Protein AF-A0A139CGP4-F1 (afdb_monomer)

pLDDT: mean 77.09, std 13.02, range [53.16, 92.88]

Foldseek 3Di:
DVVVVVVVVVVVVVVVVVVVVVVVPPPPPPPPPPPPVDPDDDDPDPQQEEEAEAEPAPQQCDDDPNDRNVVVVVVVVVVNLVSDDQSHWYWYKYAYDDPPDPDGIDGPGDGDRNPD

Solvent-accessible surface area (backbone atoms only — not comparable to full-atom values): 7052 Å² total; per-residue (Å²): 120,66,68,64,54,54,53,54,52,52,51,53,52,50,53,52,52,53,50,54,53,55,62,74,65,52,82,74,86,66,74,75,78,78,78,69,87,58,90,77,71,84,80,82,75,86,66,47,65,47,76,46,76,42,77,52,28,64,76,33,73,38,72,54,97,91,39,43,41,49,58,57,49,52,51,53,49,53,56,52,59,73,69,54,59,53,84,31,20,44,21,36,31,39,30,43,28,59,90,89,55,89,59,51,66,45,81,76,39,72,75,37,67,35,84,120

Secondary structure (DSSP, 8-state):
-HHHHHHHHHHHHHHHHHHHHHHHT----------TTS------SS--EEEEEEE-SGGGGSEETTEEHHHHHHHHHHHHHHHS-TTSEEEEEEES--TT-S--EEEEEEEEE---

Sequence (116 aa):
MRIKHNMILLVIITCLLVAIVGITNWPEDRTQEVNVNNKQAPIFSEANNIEIIWDVSGSMWGKVDNERKYLRAKKALGDIINTIPTNVSIGLRTIGSQKGSTDLTNLVVDIAKNNK

Nearest PDB structures (foldseek):
  6tyx-assembly2_B  TM=7.089E-01  e=4.777E-02  Xenopus laevis
  6zhe-assembly1_C  TM=6.226E-01  e=1.209E-01  Homo sapiens
  8pfd-assembly1_B  TM=6.451E-01  e=1.505E+00  Arabidopsis thaliana
  8pk6-assembly1_A  TM=5.771E-01  e=6.061E+00  Homo sapiens
  9c3u-assembly2_C  TM=3.677E-01  e=3.122E+00  Burkholderia cenocepacia

Radius of gyration: 26.74 Å; Cα contacts (8 Å, |Δi|>4): 109; chains: 1; bounding box: 60×61×50 Å

Mean predicted aligned error: 15.53 Å

Structure (mmCIF, N/CA/C/O backbone):
data_AF-A0A139CGP4-F1
#
_entry.id   AF-A0A139CGP4-F1
#
loop_
_atom_site.group_PDB
_atom_site.id
_atom_site.type_symbol
_atom_site.label_atom_id
_atom_site.label_alt_id
_atom_site.label_comp_id
_atom_site.label_asym_id
_atom_site.label_entity_id
_atom_site.label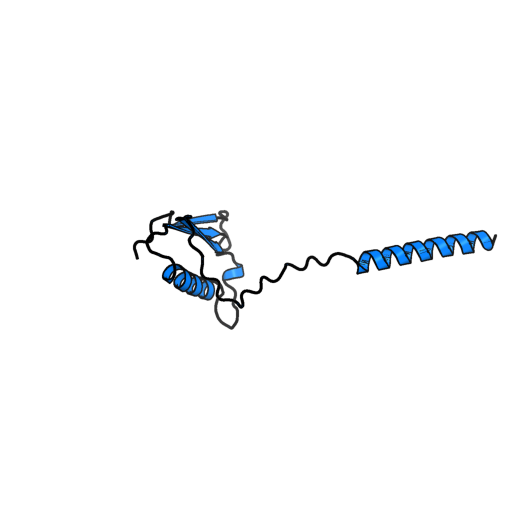_seq_id
_atom_site.pdbx_PDB_ins_code
_atom_site.Cartn_x
_atom_site.Cartn_y
_atom_site.Cartn_z
_atom_site.occupancy
_atom_site.B_iso_or_equiv
_atom_site.auth_seq_id
_atom_site.auth_comp_id
_atom_site.auth_asym_id
_atom_site.auth_atom_id
_atom_site.pdbx_PDB_model_num
ATOM 1 N N . MET A 1 1 ? 42.760 50.471 -31.424 1.00 58.66 1 MET A N 1
ATOM 2 C CA . MET A 1 1 ? 41.719 49.436 -31.658 1.00 58.66 1 MET A CA 1
ATOM 3 C C . MET A 1 1 ? 41.863 48.170 -30.793 1.00 58.66 1 MET A C 1
ATOM 5 O O . MET A 1 1 ? 40.845 47.558 -30.506 1.00 58.66 1 MET A O 1
ATOM 9 N N . ARG A 1 2 ? 43.069 47.781 -30.328 1.00 59.53 2 ARG A N 1
ATOM 10 C CA . ARG A 1 2 ? 43.306 46.561 -29.510 1.00 59.53 2 ARG A CA 1
ATOM 11 C C . ARG A 1 2 ? 42.706 46.595 -28.091 1.00 59.53 2 ARG A C 1
ATOM 13 O O . ARG A 1 2 ? 42.192 45.588 -27.632 1.00 59.53 2 ARG A O 1
ATOM 20 N N . ILE A 1 3 ? 42.683 47.759 -27.437 1.00 67.25 3 ILE A N 1
ATOM 21 C CA . ILE A 1 3 ? 42.133 47.915 -26.072 1.00 67.25 3 ILE A CA 1
ATOM 22 C C . ILE A 1 3 ? 40.629 47.599 -26.016 1.00 67.25 3 ILE A C 1
ATOM 24 O O . ILE A 1 3 ? 40.185 46.906 -25.111 1.00 67.25 3 ILE A O 1
ATOM 28 N N . LYS A 1 4 ? 39.855 48.031 -27.025 1.00 68.75 4 LYS A N 1
ATOM 29 C CA . LYS A 1 4 ? 38.409 47.754 -27.103 1.00 68.75 4 LYS A CA 1
ATOM 30 C C . LYS A 1 4 ? 38.112 46.256 -27.261 1.00 68.75 4 LYS A C 1
ATOM 32 O O . LYS A 1 4 ? 37.198 45.753 -26.625 1.00 68.75 4 LYS A O 1
ATOM 37 N N . HIS A 1 5 ? 38.919 45.541 -28.049 1.00 70.38 5 HIS A N 1
ATOM 38 C CA . HIS A 1 5 ? 38.781 44.092 -28.237 1.00 70.38 5 HIS A CA 1
ATOM 39 C C . HIS A 1 5 ? 39.139 43.314 -26.963 1.00 70.38 5 HIS A C 1
ATOM 41 O O . HIS A 1 5 ? 38.414 42.400 -26.585 1.00 70.38 5 HIS A O 1
ATOM 47 N N . ASN A 1 6 ? 40.192 43.727 -26.251 1.00 79.75 6 ASN A N 1
ATOM 48 C CA . ASN A 1 6 ? 40.574 43.108 -24.978 1.00 79.75 6 ASN A CA 1
ATOM 49 C C . ASN A 1 6 ? 39.520 43.332 -23.883 1.00 79.75 6 ASN A C 1
ATOM 51 O O . ASN A 1 6 ? 39.289 42.449 -23.062 1.00 79.75 6 ASN A O 1
ATOM 55 N N . MET A 1 7 ? 38.853 44.490 -23.889 1.00 84.00 7 MET A N 1
ATOM 56 C CA . MET A 1 7 ? 37.782 44.791 -22.939 1.00 84.00 7 MET A CA 1
ATOM 57 C C . MET A 1 7 ? 36.525 43.954 -23.216 1.00 84.00 7 MET A C 1
ATOM 59 O O . MET A 1 7 ? 35.932 43.420 -22.286 1.00 84.00 7 MET A O 1
ATOM 63 N N . ILE A 1 8 ? 36.160 43.771 -24.491 1.00 88.81 8 ILE A N 1
ATOM 64 C CA . ILE A 1 8 ? 35.049 42.892 -24.896 1.00 88.81 8 ILE A CA 1
ATOM 65 C C . ILE A 1 8 ? 35.337 41.438 -24.504 1.00 88.81 8 ILE A C 1
ATOM 67 O O . ILE A 1 8 ? 34.469 40.770 -23.946 1.00 88.81 8 ILE A O 1
ATOM 71 N N . LEU A 1 9 ? 36.564 40.961 -24.732 1.00 87.75 9 LEU A N 1
ATOM 72 C CA . LEU A 1 9 ? 36.970 39.611 -24.344 1.00 87.75 9 LEU A CA 1
ATOM 73 C C . LEU A 1 9 ? 36.835 39.391 -22.827 1.00 87.75 9 LEU A C 1
ATOM 75 O O . LEU A 1 9 ? 36.343 38.351 -22.397 1.00 87.75 9 LEU A O 1
ATOM 79 N N . LEU A 1 10 ? 37.211 40.386 -22.019 1.00 88.69 10 LEU A N 1
ATOM 80 C CA . LEU A 1 10 ? 37.124 40.308 -20.560 1.00 88.69 10 LEU A CA 1
ATOM 81 C C . LEU A 1 10 ? 35.673 40.245 -20.055 1.00 88.69 10 LEU A C 1
ATOM 83 O O . LEU A 1 10 ? 35.395 39.514 -19.104 1.00 88.69 10 LEU A O 1
ATOM 87 N N . VAL A 1 11 ? 34.746 40.941 -20.722 1.00 91.31 11 VAL A N 1
ATOM 88 C CA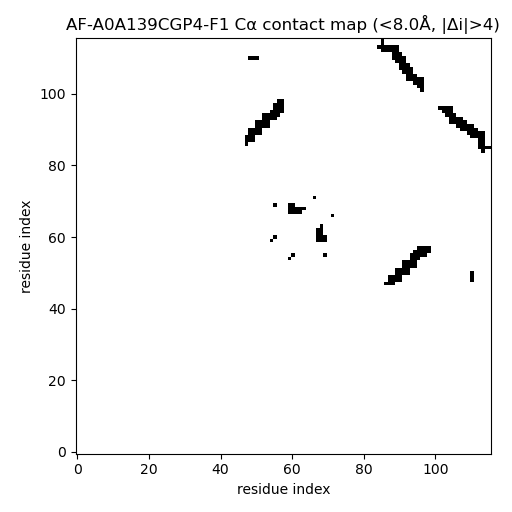 . VAL A 1 11 ? 33.303 40.883 -20.422 1.00 91.31 11 VAL A CA 1
ATOM 89 C C . VAL A 1 11 ? 32.719 39.511 -20.766 1.00 91.31 11 VAL A C 1
ATOM 91 O O . VAL A 1 11 ? 31.962 38.945 -19.981 1.00 91.31 11 VAL A O 1
ATOM 94 N N . ILE A 1 12 ? 33.110 38.929 -21.902 1.00 92.50 12 ILE A N 1
ATOM 95 C CA . ILE A 1 12 ? 32.647 37.589 -22.296 1.00 92.50 12 ILE A CA 1
ATOM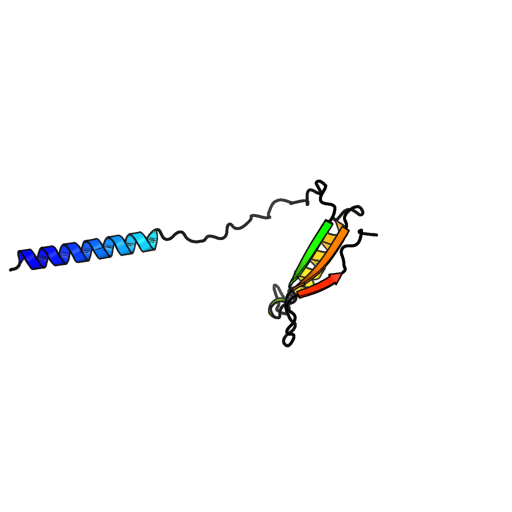 96 C C . ILE A 1 12 ? 33.142 36.535 -21.295 1.00 92.50 12 ILE A C 1
ATOM 98 O O . ILE A 1 12 ? 32.366 35.682 -20.867 1.00 92.50 12 ILE A O 1
ATOM 102 N N . ILE A 1 13 ? 34.407 36.622 -20.870 1.00 92.88 13 ILE A N 1
ATOM 103 C CA . ILE A 1 13 ? 34.983 35.697 -19.882 1.00 92.88 13 ILE A CA 1
ATOM 104 C C . ILE A 1 13 ? 34.264 35.812 -18.532 1.00 92.88 13 ILE A C 1
ATOM 106 O O . ILE A 1 13 ? 33.931 34.791 -17.933 1.00 92.88 13 ILE A O 1
ATOM 110 N N . THR A 1 14 ? 33.968 37.027 -18.062 1.00 88.75 14 THR A N 1
ATOM 111 C CA . THR A 1 14 ? 33.224 37.205 -16.802 1.00 88.75 14 THR A CA 1
ATOM 112 C C . THR A 1 14 ? 31.785 36.697 -16.901 1.00 88.75 14 THR A C 1
ATOM 114 O O . THR A 1 14 ? 31.335 36.013 -15.983 1.00 88.75 14 THR A O 1
ATOM 117 N N . CYS A 1 15 ? 31.084 36.919 -18.018 1.00 88.44 15 CYS A N 1
ATOM 118 C CA . CYS A 1 15 ? 29.753 36.340 -18.244 1.00 88.44 15 CYS A CA 1
ATOM 119 C C . CYS A 1 15 ? 29.763 34.803 -18.222 1.00 88.44 15 CYS A C 1
ATOM 121 O O . CYS A 1 15 ? 28.888 34.195 -17.604 1.00 88.44 15 CYS A O 1
ATOM 123 N N . LEU A 1 16 ? 30.756 34.171 -18.856 1.00 89.44 16 LEU A N 1
ATOM 124 C CA . LEU A 1 16 ? 30.883 32.711 -18.865 1.00 89.44 16 LEU A CA 1
ATOM 125 C C . LEU A 1 16 ? 31.147 32.149 -17.462 1.00 89.44 16 LEU A C 1
ATOM 127 O O . LEU A 1 16 ? 30.548 31.145 -17.086 1.00 89.44 16 LEU A O 1
ATOM 131 N N . LEU A 1 17 ? 31.983 32.815 -16.662 1.00 86.81 17 LEU A N 1
ATOM 132 C CA . LEU A 1 17 ? 32.259 32.392 -15.286 1.00 86.81 17 LEU A CA 1
ATOM 133 C C . LEU A 1 17 ? 31.014 32.469 -14.392 1.00 86.81 17 LEU A C 1
ATOM 135 O O . LEU A 1 17 ? 30.758 31.537 -13.631 1.00 86.81 17 LEU A O 1
ATOM 139 N N . VAL A 1 18 ? 30.206 33.527 -14.516 1.00 83.25 18 VAL A N 1
ATOM 140 C CA . VAL A 1 18 ? 28.942 33.655 -13.766 1.00 83.25 18 VAL A CA 1
ATOM 141 C C . VAL A 1 18 ? 27.953 32.554 -14.158 1.00 83.25 18 VAL A C 1
ATOM 143 O O . VAL A 1 18 ? 27.311 31.974 -13.283 1.00 83.25 18 VAL A O 1
ATOM 146 N N . ALA A 1 19 ? 27.865 32.213 -15.447 1.00 82.75 19 ALA A N 1
ATOM 147 C CA . ALA A 1 19 ? 27.003 31.130 -15.916 1.00 82.75 19 ALA A CA 1
ATOM 148 C C . ALA A 1 19 ? 27.431 29.763 -15.352 1.00 82.75 19 ALA A C 1
ATOM 150 O O . ALA A 1 19 ? 26.584 29.007 -14.882 1.00 82.75 19 ALA A O 1
ATOM 151 N N . ILE A 1 20 ? 28.735 29.468 -15.332 1.00 81.94 20 ILE A N 1
ATOM 152 C CA . ILE A 1 20 ? 29.263 28.208 -14.784 1.00 81.94 20 ILE A CA 1
ATOM 153 C C . ILE A 1 20 ? 28.952 28.093 -13.284 1.00 81.94 20 ILE A C 1
ATOM 155 O O . ILE A 1 20 ? 28.434 27.067 -12.852 1.00 81.94 20 ILE A O 1
ATOM 159 N N . VAL A 1 21 ? 29.194 29.153 -12.503 1.00 77.25 21 VAL A N 1
ATOM 160 C CA . VAL A 1 21 ? 28.900 29.167 -11.056 1.00 77.25 21 VAL A CA 1
ATOM 161 C C . VAL A 1 21 ? 27.394 29.052 -10.781 1.00 77.25 21 VAL A C 1
ATOM 163 O O . VAL A 1 21 ? 26.983 28.386 -9.828 1.00 77.25 21 VAL A O 1
ATOM 166 N N . GLY A 1 22 ? 26.556 29.669 -11.620 1.00 67.88 22 GLY A N 1
ATOM 167 C CA . GLY A 1 22 ? 25.099 29.548 -11.534 1.00 67.88 22 GLY A CA 1
ATOM 168 C C . GLY A 1 22 ? 24.597 28.125 -11.796 1.00 67.88 22 GLY A C 1
ATOM 169 O O . GLY A 1 22 ? 23.678 27.674 -11.119 1.00 67.88 22 GLY A O 1
ATOM 170 N N . ILE A 1 23 ? 25.233 27.396 -12.719 1.00 68.88 23 ILE A N 1
ATOM 171 C CA . ILE A 1 23 ? 24.906 25.990 -13.006 1.00 68.88 23 ILE A CA 1
ATOM 172 C C . ILE A 1 23 ? 25.345 25.076 -11.850 1.00 68.88 23 ILE A C 1
ATOM 174 O O . ILE A 1 23 ? 24.611 24.158 -11.496 1.00 68.88 23 ILE A O 1
ATOM 178 N N . THR A 1 24 ? 26.499 25.325 -11.217 1.00 68.50 24 THR A N 1
ATOM 179 C CA . THR A 1 24 ? 26.988 24.477 -10.108 1.00 68.50 24 THR A CA 1
ATOM 180 C C . THR A 1 24 ? 26.230 24.667 -8.796 1.00 68.50 24 THR A C 1
ATOM 182 O O . THR A 1 24 ? 26.224 23.765 -7.967 1.00 68.50 24 THR A O 1
ATOM 185 N N . ASN A 1 25 ? 25.598 25.827 -8.598 1.00 64.25 25 ASN A N 1
ATOM 186 C CA . ASN A 1 25 ? 24.807 26.138 -7.402 1.00 64.25 25 ASN A CA 1
ATOM 187 C C . ASN A 1 25 ? 23.305 25.907 -7.606 1.00 64.25 25 ASN A C 1
ATOM 189 O O . ASN A 1 25 ? 22.497 26.381 -6.804 1.00 64.25 25 ASN A O 1
ATOM 193 N N . TRP A 1 26 ? 22.921 25.211 -8.680 1.00 60.91 26 TRP A N 1
ATOM 194 C CA . TRP A 1 26 ? 21.539 24.811 -8.882 1.00 60.91 26 TRP A CA 1
ATOM 195 C C . TRP A 1 26 ? 21.097 23.965 -7.682 1.00 60.91 26 TRP A C 1
ATOM 197 O O . TRP A 1 26 ? 21.772 22.978 -7.373 1.00 60.91 26 TRP A O 1
ATOM 207 N N . PRO A 1 27 ? 20.016 24.340 -6.974 1.00 61.44 27 PRO A N 1
ATOM 208 C CA . PRO A 1 27 ? 19.510 23.538 -5.878 1.00 61.44 27 PRO A CA 1
ATOM 209 C C . PRO A 1 27 ? 19.085 22.200 -6.470 1.00 61.44 27 PRO A C 1
ATOM 211 O O . PRO A 1 27 ? 18.098 22.094 -7.195 1.00 61.44 27 PRO A O 1
ATOM 214 N N . GLU A 1 28 ? 19.900 21.186 -6.221 1.00 63.50 28 GLU A N 1
ATOM 215 C CA . GLU A 1 28 ? 19.551 19.807 -6.480 1.00 63.50 28 GLU A CA 1
ATOM 216 C C . GLU A 1 28 ? 18.282 19.554 -5.664 1.00 63.50 28 GLU A C 1
ATOM 218 O O . GLU A 1 28 ? 18.320 19.623 -4.432 1.00 63.50 28 GLU A O 1
ATOM 223 N N . ASP A 1 29 ? 17.148 19.367 -6.347 1.00 57.66 29 ASP A N 1
ATOM 224 C CA . ASP A 1 29 ? 15.879 18.967 -5.741 1.00 57.66 29 ASP A CA 1
ATOM 225 C C . ASP A 1 29 ? 16.041 17.531 -5.242 1.00 57.66 29 ASP A C 1
ATOM 227 O O . ASP A 1 29 ? 15.591 16.545 -5.831 1.00 57.66 29 ASP A O 1
ATOM 231 N N . ARG A 1 30 ? 16.828 17.406 -4.176 1.00 57.31 30 ARG A N 1
ATOM 232 C CA . ARG A 1 30 ? 16.974 16.189 -3.414 1.00 57.31 30 ARG A CA 1
ATOM 233 C C . ARG A 1 30 ? 15.669 16.058 -2.670 1.00 57.31 30 ARG A C 1
ATOM 235 O O . ARG A 1 30 ? 15.508 16.613 -1.583 1.00 57.31 30 ARG A O 1
ATOM 242 N N . THR A 1 31 ? 14.740 15.337 -3.292 1.00 55.50 31 THR A N 1
ATOM 243 C CA . THR A 1 31 ? 13.667 14.651 -2.577 1.00 55.50 31 THR A CA 1
ATOM 244 C C . THR A 1 31 ? 14.278 14.127 -1.285 1.00 55.50 31 THR A C 1
ATOM 246 O O . THR A 1 31 ? 15.205 13.319 -1.309 1.00 55.50 31 THR A O 1
ATOM 249 N N . GLN A 1 32 ? 13.877 14.710 -0.154 1.00 56.25 32 GLN A N 1
ATOM 250 C CA . GLN A 1 32 ? 14.396 14.277 1.131 1.00 56.25 32 GLN A CA 1
ATOM 251 C C . GLN A 1 32 ? 14.013 12.809 1.256 1.00 56.25 32 GLN A C 1
ATOM 253 O O . GLN A 1 32 ? 12.828 12.486 1.353 1.00 56.25 32 GLN A O 1
ATOM 258 N N . GLU A 1 33 ? 15.000 11.919 1.188 1.00 54.38 33 GLU A N 1
ATOM 259 C CA . GLU A 1 33 ? 14.778 10.517 1.487 1.00 54.38 33 GLU A CA 1
ATOM 260 C C . GLU A 1 33 ? 14.305 10.455 2.935 1.00 54.38 33 GLU A C 1
ATOM 262 O O . GLU A 1 33 ? 15.068 10.668 3.881 1.00 54.38 33 GLU A O 1
ATOM 267 N N . VAL A 1 34 ? 13.005 10.230 3.114 1.00 63.16 34 VAL A N 1
ATOM 268 C CA . VAL A 1 34 ? 12.442 9.978 4.432 1.00 63.16 34 VAL A CA 1
ATOM 269 C C . VAL A 1 34 ? 13.052 8.666 4.898 1.00 63.16 34 VAL A C 1
ATOM 271 O O . VAL A 1 34 ? 12.702 7.587 4.422 1.00 63.16 34 VAL A O 1
ATOM 274 N N . ASN A 1 35 ? 14.018 8.771 5.805 1.00 56.28 35 ASN A N 1
ATOM 275 C CA . ASN A 1 35 ? 14.686 7.630 6.398 1.00 56.28 35 ASN A CA 1
ATOM 276 C C . ASN A 1 35 ? 13.692 6.891 7.313 1.00 56.28 35 ASN A C 1
ATOM 278 O O . ASN A 1 35 ? 13.507 7.238 8.479 1.00 56.28 35 ASN A O 1
ATOM 282 N N . VAL A 1 36 ? 13.028 5.878 6.756 1.00 64.12 36 VAL A N 1
ATOM 283 C CA . VAL A 1 36 ? 12.040 5.020 7.436 1.00 64.12 36 VAL A CA 1
ATOM 284 C C . VAL A 1 36 ? 12.683 3.910 8.280 1.00 64.12 36 VAL A C 1
ATOM 286 O O . VAL A 1 36 ? 12.013 2.949 8.651 1.00 64.12 36 VAL A O 1
ATOM 289 N N . ASN A 1 37 ? 13.975 4.012 8.619 1.00 70.81 37 ASN A N 1
ATOM 290 C CA . ASN A 1 37 ? 14.666 2.972 9.398 1.00 70.81 37 ASN A CA 1
ATOM 291 C C . ASN A 1 37 ? 14.200 2.896 10.860 1.00 70.81 37 ASN A C 1
ATOM 293 O O . ASN A 1 37 ? 14.542 1.952 11.570 1.00 70.81 37 ASN A O 1
ATOM 297 N N . ASN A 1 38 ? 13.401 3.863 11.313 1.00 74.44 38 ASN A N 1
ATOM 298 C CA . ASN A 1 38 ? 12.767 3.821 12.620 1.00 74.44 38 ASN A CA 1
ATOM 299 C C . ASN A 1 38 ? 11.357 3.246 12.505 1.00 74.44 38 ASN A C 1
ATOM 301 O O . ASN A 1 38 ? 10.591 3.609 11.615 1.00 74.44 38 ASN A O 1
ATOM 305 N N . LYS A 1 39 ? 10.993 2.376 13.452 1.00 63.81 39 LYS A N 1
ATOM 306 C CA . LYS A 1 39 ? 9.645 1.813 13.554 1.00 63.81 39 LYS A CA 1
ATOM 307 C C . LYS A 1 39 ? 8.639 2.940 13.811 1.00 63.81 39 LYS A C 1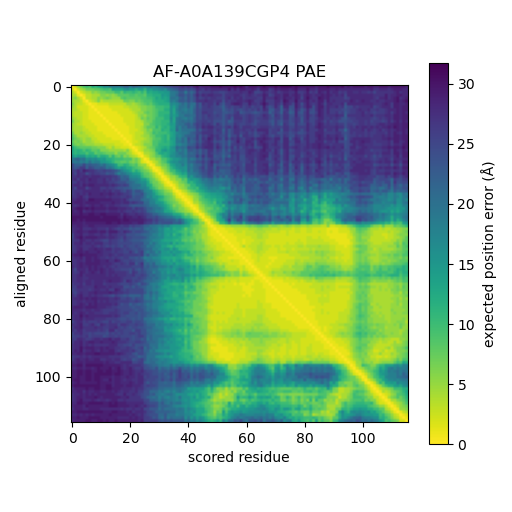
ATOM 309 O O . LYS A 1 39 ? 8.461 3.377 14.945 1.00 63.81 39 LYS A O 1
ATOM 314 N N . GLN A 1 40 ? 7.985 3.401 12.754 1.00 64.06 40 GLN A N 1
ATOM 315 C CA . GLN A 1 40 ? 6.890 4.358 12.830 1.00 64.06 40 GLN A CA 1
ATOM 316 C C . GLN A 1 40 ? 5.603 3.580 13.090 1.00 64.06 40 GLN A C 1
ATOM 318 O O . GLN A 1 40 ? 5.025 2.983 12.185 1.00 64.06 40 GLN A O 1
ATOM 323 N N . ALA A 1 41 ? 5.176 3.538 14.350 1.00 61.78 41 ALA A N 1
ATOM 324 C CA . ALA A 1 41 ? 3.813 3.136 14.649 1.00 61.78 41 ALA A CA 1
ATOM 325 C C . ALA A 1 41 ? 2.895 4.324 14.322 1.00 61.78 41 ALA A C 1
ATOM 327 O O . ALA A 1 41 ? 3.204 5.444 14.739 1.00 61.78 41 ALA A O 1
ATOM 328 N N . PRO A 1 42 ? 1.793 4.123 13.586 1.00 58.91 42 PRO A N 1
ATOM 329 C CA . PRO A 1 42 ? 0.808 5.178 13.406 1.00 58.91 42 PRO A CA 1
ATOM 330 C C . PRO A 1 42 ? 0.291 5.632 14.780 1.00 58.91 42 PRO A C 1
ATOM 332 O O . PRO A 1 42 ? -0.177 4.822 15.580 1.00 58.91 42 PRO A O 1
ATOM 335 N N . ILE A 1 43 ? 0.420 6.927 15.079 1.00 62.50 43 ILE A N 1
ATOM 336 C CA . ILE A 1 43 ? -0.114 7.524 16.307 1.00 62.50 43 ILE A CA 1
ATOM 337 C C . ILE A 1 43 ? -1.563 7.912 16.019 1.00 62.50 43 ILE A C 1
ATOM 339 O O . ILE A 1 43 ? -1.833 8.924 15.374 1.00 62.50 43 ILE A O 1
ATOM 343 N N . PHE A 1 44 ? -2.503 7.089 16.476 1.00 62.47 44 PHE A N 1
ATOM 344 C CA . PHE A 1 44 ? -3.935 7.342 16.319 1.00 62.47 44 PHE A CA 1
ATOM 345 C C . PHE A 1 44 ? -4.418 8.340 17.381 1.00 62.47 44 PHE A C 1
ATOM 347 O O . PHE A 1 44 ? -4.968 7.962 18.411 1.00 62.47 44 PHE A O 1
ATOM 354 N N . SER A 1 45 ? -4.168 9.626 17.140 1.00 59.44 45 SER A N 1
ATOM 355 C CA . SER A 1 45 ? -4.693 10.742 17.933 1.00 59.44 45 SER A CA 1
ATOM 356 C C . SER A 1 45 ? -6.002 11.229 17.305 1.00 59.44 45 SER A 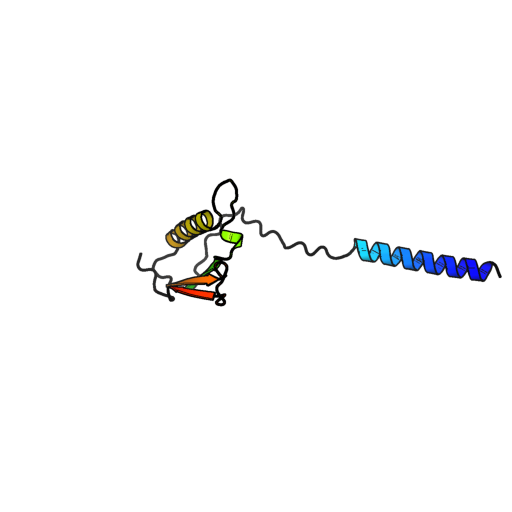C 1
ATOM 358 O O . SER A 1 45 ? -5.972 12.028 16.375 1.00 59.44 45 SER A O 1
ATOM 360 N N . GLU A 1 46 ? -7.136 10.709 17.781 1.00 60.56 46 GLU A N 1
ATOM 361 C CA . GLU A 1 46 ? -8.530 11.133 17.500 1.00 60.56 46 GLU A CA 1
ATOM 362 C C . GLU A 1 46 ? -9.045 11.098 16.044 1.00 60.56 46 GLU A C 1
ATOM 364 O O . GLU A 1 46 ? -10.258 11.104 15.818 1.00 60.56 46 GLU A O 1
ATOM 369 N N . ALA A 1 47 ? -8.173 10.979 15.042 1.00 56.41 47 ALA A N 1
ATOM 370 C CA . ALA A 1 47 ? -8.555 10.729 13.658 1.00 56.41 47 ALA A CA 1
ATOM 371 C C . ALA A 1 47 ? -8.997 9.263 13.494 1.00 56.41 47 ALA A C 1
ATOM 373 O O . ALA A 1 47 ? -8.210 8.377 13.166 1.00 56.41 47 ALA A O 1
ATOM 374 N N . ASN A 1 48 ? -10.283 9.012 13.741 1.00 73.75 48 ASN A N 1
ATOM 375 C CA . ASN A 1 48 ? -10.897 7.682 13.700 1.00 73.75 48 ASN A CA 1
ATOM 376 C C . ASN A 1 48 ? -11.051 7.100 12.287 1.00 73.75 48 ASN A C 1
ATOM 378 O O . ASN A 1 48 ? -11.656 6.044 12.164 1.00 73.75 48 ASN A O 1
ATOM 382 N N . ASN A 1 49 ? -10.570 7.757 11.226 1.00 84.38 49 ASN A N 1
ATOM 383 C CA . ASN A 1 49 ? -10.789 7.322 9.847 1.00 84.38 49 ASN A CA 1
ATOM 384 C C . ASN A 1 49 ? -9.472 7.317 9.060 1.00 84.38 49 ASN A C 1
ATOM 386 O O . ASN A 1 49 ? -8.766 8.323 9.025 1.00 84.38 49 ASN A O 1
ATOM 390 N N . ILE A 1 50 ? -9.178 6.204 8.391 1.00 85.81 50 ILE A N 1
ATOM 391 C CA . ILE A 1 50 ? -8.034 6.026 7.492 1.00 85.81 50 ILE A CA 1
ATOM 392 C C . ILE A 1 50 ? -8.574 5.707 6.100 1.00 85.81 50 ILE A C 1
ATOM 394 O O . ILE A 1 50 ? -9.363 4.780 5.944 1.00 85.81 50 ILE A O 1
ATOM 398 N N . GLU A 1 51 ? -8.118 6.423 5.076 1.00 87.56 51 GLU A N 1
ATOM 399 C CA . GLU A 1 51 ? -8.311 6.015 3.683 1.00 87.56 51 GLU A CA 1
ATOM 400 C C . GLU A 1 51 ? -6.987 5.485 3.133 1.00 87.56 51 GLU A C 1
ATOM 402 O O . GLU A 1 51 ? -5.969 6.178 3.124 1.00 87.56 51 GLU A O 1
ATOM 407 N N . ILE A 1 52 ? -6.998 4.234 2.683 1.00 89.31 52 ILE A N 1
ATOM 408 C CA . ILE A 1 52 ? -5.867 3.611 2.008 1.00 89.31 52 ILE A CA 1
ATOM 409 C C . ILE A 1 52 ? -6.046 3.828 0.511 1.00 89.31 52 ILE A C 1
ATOM 411 O O . ILE A 1 52 ? -7.039 3.398 -0.073 1.00 89.31 52 ILE A O 1
ATOM 415 N N . ILE A 1 53 ? -5.055 4.455 -0.115 1.00 90.69 53 ILE A N 1
ATOM 416 C CA . ILE A 1 53 ? -5.015 4.674 -1.558 1.00 90.69 53 ILE A CA 1
ATOM 417 C C . ILE A 1 53 ? -4.012 3.689 -2.167 1.00 90.69 53 ILE A C 1
ATOM 419 O O . ILE A 1 53 ? -2.811 3.780 -1.916 1.00 90.69 53 ILE A O 1
ATOM 423 N N . TRP A 1 54 ? -4.498 2.730 -2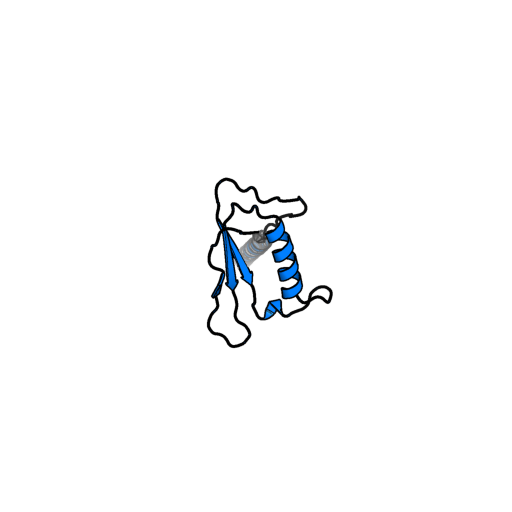.954 1.00 90.62 54 TRP A N 1
ATOM 424 C CA . TRP A 1 54 ? -3.693 1.659 -3.537 1.00 90.62 54 TRP A CA 1
ATOM 425 C C . TRP A 1 54 ? -3.515 1.831 -5.050 1.00 90.62 54 TRP A C 1
ATOM 427 O O . TRP A 1 54 ? -4.475 1.744 -5.810 1.00 90.62 54 TRP A O 1
ATOM 437 N N . ASP A 1 55 ? -2.277 2.036 -5.503 1.00 89.06 55 ASP A N 1
ATOM 438 C CA . ASP A 1 55 ? -1.959 2.043 -6.934 1.00 89.06 55 ASP A CA 1
ATOM 439 C C . ASP A 1 55 ? -2.079 0.637 -7.552 1.00 89.06 55 ASP A C 1
ATOM 441 O O . ASP A 1 55 ? -1.447 -0.326 -7.103 1.00 89.06 55 ASP A O 1
ATOM 445 N N . VAL A 1 56 ? -2.879 0.539 -8.612 1.00 88.44 56 VAL A N 1
ATOM 446 C CA . VAL A 1 56 ? -3.104 -0.649 -9.447 1.00 88.44 56 VAL A CA 1
ATOM 447 C C . VAL A 1 56 ? -2.749 -0.394 -10.921 1.00 88.44 56 VAL A C 1
ATOM 449 O O . VAL A 1 56 ? -3.155 -1.152 -11.810 1.00 88.44 56 VAL A O 1
ATOM 452 N N . SER A 1 57 ? -1.964 0.653 -11.197 1.00 87.06 57 SER A N 1
ATOM 453 C CA . SER A 1 57 ? -1.476 1.010 -12.530 1.00 87.06 57 SER A CA 1
ATOM 454 C C . SER A 1 57 ? -0.695 -0.118 -13.216 1.00 87.06 57 SER A C 1
ATOM 456 O O . SER A 1 57 ? -0.168 -1.041 -12.591 1.00 87.06 57 SER A O 1
ATOM 458 N N . GLY A 1 58 ? -0.537 -0.011 -14.540 1.00 85.06 58 GLY A N 1
ATOM 459 C CA . GLY A 1 58 ? 0.244 -0.957 -15.348 1.00 85.06 58 GLY A CA 1
ATOM 460 C C . GLY A 1 58 ? 1.643 -1.269 -14.787 1.00 85.06 58 GLY A C 1
ATOM 461 O O . GLY A 1 58 ? 2.097 -2.411 -14.866 1.00 85.06 58 GLY A O 1
ATOM 462 N N . SER A 1 59 ? 2.307 -0.293 -14.159 1.00 87.00 59 SER A N 1
ATOM 463 C CA . SER A 1 59 ? 3.650 -0.463 -13.586 1.00 87.00 59 SER A CA 1
ATOM 464 C C . SER A 1 59 ? 3.692 -1.445 -12.402 1.00 87.00 59 SER A C 1
ATOM 466 O O . SER A 1 59 ? 4.713 -2.109 -12.180 1.00 87.00 59 SER A O 1
ATOM 468 N N . MET A 1 60 ? 2.572 -1.592 -11.685 1.00 90.81 60 MET A N 1
ATOM 469 C CA . MET A 1 60 ? 2.421 -2.465 -10.516 1.00 90.81 60 MET A CA 1
ATOM 470 C C . MET A 1 60 ? 2.357 -3.953 -10.882 1.00 90.81 60 MET A C 1
ATOM 472 O O . MET A 1 60 ? 2.575 -4.821 -10.032 1.00 90.81 60 MET A O 1
ATOM 476 N N . TRP A 1 61 ? 2.131 -4.264 -12.160 1.00 89.00 61 TRP A N 1
ATOM 477 C CA . TRP A 1 61 ? 2.198 -5.624 -12.705 1.00 89.00 61 TRP A CA 1
ATOM 478 C C . TRP A 1 61 ? 3.633 -6.094 -12.973 1.00 89.00 61 TRP A C 1
ATOM 480 O O . TRP A 1 61 ? 3.859 -7.286 -13.197 1.00 89.00 61 TRP A O 1
ATOM 490 N N . GLY A 1 62 ? 4.603 -5.173 -12.931 1.00 90.00 62 GLY A N 1
ATOM 491 C CA . GLY A 1 62 ? 6.026 -5.482 -13.020 1.00 90.00 62 GLY A CA 1
ATOM 492 C C . GLY A 1 62 ? 6.550 -6.260 -11.808 1.00 90.00 62 GLY A C 1
ATOM 493 O O . GLY A 1 62 ? 5.840 -6.490 -10.825 1.00 90.00 62 GLY A O 1
ATOM 494 N N . LYS A 1 63 ? 7.824 -6.655 -11.876 1.00 92.81 63 LYS A N 1
ATOM 495 C CA . LYS A 1 63 ? 8.509 -7.400 -10.813 1.00 92.81 63 LYS A CA 1
ATOM 496 C C . LYS A 1 63 ? 9.581 -6.564 -10.119 1.00 92.81 63 LYS A C 1
ATOM 498 O O . LYS A 1 63 ? 10.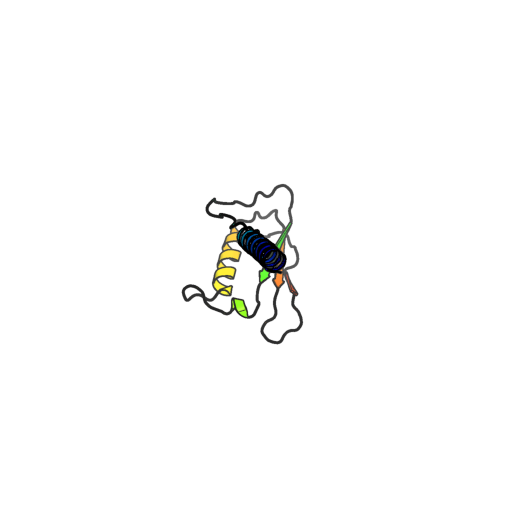197 -5.709 -10.750 1.00 92.81 63 LYS A O 1
ATOM 503 N N . VAL A 1 64 ? 9.809 -6.862 -8.845 1.00 89.06 64 VAL A N 1
ATOM 504 C CA . VAL A 1 64 ? 10.974 -6.454 -8.045 1.00 89.06 64 VAL A CA 1
ATOM 505 C C . VAL A 1 64 ? 11.401 -7.690 -7.260 1.00 89.06 64 VAL A C 1
ATOM 507 O O . VAL A 1 64 ? 10.540 -8.370 -6.710 1.00 89.06 64 VAL A O 1
ATOM 510 N N . ASP A 1 65 ? 12.691 -8.024 -7.257 1.00 86.19 65 ASP A N 1
ATOM 511 C CA . ASP A 1 65 ? 13.228 -9.204 -6.553 1.00 86.19 65 ASP A CA 1
ATOM 512 C C . ASP A 1 65 ? 12.461 -10.508 -6.858 1.00 86.19 65 ASP A C 1
ATOM 514 O O . ASP A 1 65 ? 12.201 -11.333 -5.988 1.00 86.19 65 ASP A O 1
ATOM 518 N N . ASN A 1 66 ? 12.062 -10.683 -8.123 1.00 89.88 66 ASN A N 1
ATOM 519 C CA . ASN A 1 66 ? 11.285 -11.819 -8.634 1.00 89.88 66 ASN A CA 1
ATOM 520 C C . ASN A 1 66 ? 9.816 -11.923 -8.150 1.00 89.88 66 ASN A C 1
ATOM 522 O O . ASN A 1 66 ? 9.086 -12.802 -8.616 1.00 89.88 66 ASN A O 1
ATOM 526 N N . GLU A 1 67 ? 9.334 -10.993 -7.321 1.00 92.12 67 GLU A N 1
ATOM 527 C CA . GLU A 1 67 ? 7.934 -10.886 -6.889 1.00 92.12 67 GLU A CA 1
ATOM 528 C C . GLU A 1 67 ? 7.200 -9.776 -7.661 1.00 92.12 67 GLU A C 1
ATOM 530 O O . GLU A 1 67 ? 7.777 -8.743 -8.002 1.00 92.12 67 GLU A O 1
ATOM 535 N N . ARG A 1 68 ? 5.907 -9.963 -7.965 1.00 90.50 68 ARG A N 1
ATOM 536 C CA . ARG A 1 68 ? 5.105 -8.894 -8.585 1.00 90.50 68 ARG A CA 1
ATOM 537 C C . ARG A 1 68 ? 4.838 -7.779 -7.571 1.00 90.50 68 ARG A C 1
ATOM 539 O O . ARG A 1 68 ? 4.411 -8.066 -6.454 1.00 90.50 68 ARG A O 1
ATOM 546 N N . LYS A 1 69 ? 5.004 -6.513 -7.968 1.00 92.62 69 LYS A N 1
ATOM 547 C CA . LYS A 1 69 ? 4.869 -5.361 -7.050 1.00 92.62 69 LYS A CA 1
ATOM 548 C C . LYS A 1 69 ? 3.506 -5.318 -6.352 1.00 92.62 69 LYS A C 1
ATOM 550 O O . LYS A 1 69 ? 3.456 -5.092 -5.147 1.00 92.62 69 LYS A O 1
ATOM 555 N N . TYR A 1 70 ? 2.412 -5.601 -7.068 1.00 89.69 70 TYR A N 1
ATOM 556 C CA . TYR A 1 70 ? 1.077 -5.631 -6.455 1.00 89.69 70 TYR A CA 1
ATOM 557 C C . TYR A 1 70 ? 0.914 -6.735 -5.395 1.00 89.69 70 TYR A C 1
ATOM 559 O O . TYR A 1 70 ? 0.148 -6.550 -4.454 1.00 89.69 70 TYR A O 1
ATOM 567 N N . LEU A 1 71 ? 1.619 -7.871 -5.515 1.00 91.75 71 LEU A N 1
ATOM 568 C CA . LEU A 1 71 ? 1.581 -8.938 -4.504 1.00 91.75 71 LEU A CA 1
ATOM 569 C C . LEU A 1 71 ? 2.289 -8.487 -3.228 1.00 91.75 71 LEU A C 1
ATOM 571 O O . LEU A 1 71 ? 1.730 -8.619 -2.139 1.00 91.75 71 LEU A O 1
ATOM 575 N N . ARG A 1 72 ? 3.458 -7.858 -3.380 1.00 92.75 72 ARG A N 1
ATOM 576 C CA . ARG A 1 72 ? 4.209 -7.274 -2.266 1.00 92.75 72 ARG A CA 1
ATOM 577 C C . ARG A 1 72 ? 3.409 -6.176 -1.560 1.00 92.75 72 ARG A C 1
ATOM 579 O O . ARG A 1 72 ? 3.311 -6.182 -0.336 1.00 92.75 72 ARG A O 1
ATOM 586 N N . ALA A 1 73 ? 2.769 -5.290 -2.326 1.00 91.50 73 ALA A N 1
ATOM 587 C CA . ALA A 1 73 ? 1.878 -4.259 -1.794 1.00 91.50 73 ALA A CA 1
ATOM 588 C C . ALA A 1 73 ? 0.674 -4.868 -1.056 1.00 91.50 73 ALA A C 1
ATOM 590 O O . ALA A 1 73 ? 0.379 -4.465 0.064 1.00 91.50 73 ALA A O 1
ATOM 591 N N . LYS A 1 74 ? 0.025 -5.891 -1.629 1.00 91.19 74 LYS A N 1
ATOM 592 C CA . LYS A 1 74 ? -1.092 -6.604 -0.989 1.00 91.19 74 LYS A CA 1
ATOM 593 C C . LYS A 1 74 ? -0.687 -7.220 0.353 1.00 91.19 74 LYS A C 1
ATOM 595 O O . LYS A 1 74 ? -1.458 -7.145 1.306 1.00 91.19 74 LYS A O 1
ATOM 600 N N . LYS A 1 75 ? 0.505 -7.819 0.434 1.00 91.81 75 LYS A N 1
ATOM 601 C CA . LYS A 1 75 ? 1.033 -8.377 1.685 1.00 91.81 75 LYS A CA 1
ATOM 602 C C . LYS A 1 75 ? 1.229 -7.283 2.737 1.00 91.81 75 LYS A C 1
ATOM 604 O O . LYS A 1 75 ? 0.690 -7.402 3.830 1.00 91.81 75 LYS A O 1
ATOM 609 N N . ALA A 1 76 ? 1.906 -6.194 2.369 1.00 91.00 76 ALA A N 1
ATOM 610 C CA . ALA A 1 76 ? 2.126 -5.058 3.262 1.00 91.00 76 ALA A CA 1
ATOM 611 C C . ALA A 1 76 ? 0.807 -4.426 3.741 1.00 91.00 76 ALA A C 1
ATOM 613 O O . ALA A 1 76 ? 0.674 -4.101 4.916 1.00 91.00 76 ALA A O 1
ATOM 614 N N . LEU A 1 77 ? -0.190 -4.303 2.859 1.00 90.69 77 LEU A N 1
ATOM 615 C CA . LEU A 1 77 ? -1.528 -3.834 3.224 1.00 90.69 77 LEU A CA 1
ATOM 616 C C . LEU A 1 77 ? -2.191 -4.748 4.255 1.00 90.69 77 LEU A C 1
ATOM 618 O O . LEU A 1 77 ? -2.755 -4.252 5.226 1.00 90.69 77 LEU A O 1
ATOM 622 N N . GLY A 1 78 ? -2.093 -6.068 4.079 1.00 89.81 78 GLY A N 1
ATOM 623 C CA . GLY A 1 78 ? -2.576 -7.031 5.069 1.00 89.81 78 GLY A CA 1
ATOM 624 C C . GLY A 1 78 ? -1.902 -6.851 6.431 1.00 89.81 78 GLY A C 1
ATOM 625 O O . GLY A 1 78 ? -2.585 -6.824 7.454 1.00 89.81 78 GLY A O 1
ATOM 626 N N . ASP A 1 79 ? -0.582 -6.664 6.446 1.00 89.44 79 ASP A N 1
ATOM 627 C CA . ASP A 1 79 ? 0.181 -6.431 7.675 1.00 89.44 79 ASP A CA 1
ATOM 628 C C . ASP A 1 79 ? -0.249 -5.122 8.360 1.00 89.44 79 ASP A C 1
ATOM 630 O O . ASP A 1 79 ? -0.531 -5.123 9.557 1.00 89.44 79 ASP A O 1
ATOM 634 N N . ILE A 1 80 ? -0.402 -4.030 7.600 1.00 87.94 80 ILE A N 1
ATOM 635 C CA . ILE A 1 80 ? -0.870 -2.729 8.106 1.00 87.94 80 ILE A CA 1
ATOM 636 C C . ILE A 1 80 ? -2.278 -2.845 8.695 1.00 87.94 80 ILE A C 1
ATOM 638 O O . ILE A 1 80 ? -2.477 -2.464 9.848 1.00 87.94 80 ILE A O 1
ATOM 642 N N . ILE A 1 81 ? -3.236 -3.412 7.951 1.00 87.00 81 ILE A N 1
ATOM 643 C CA . ILE A 1 81 ? -4.632 -3.577 8.397 1.00 87.00 81 ILE A CA 1
ATOM 644 C C . ILE A 1 81 ? -4.689 -4.364 9.706 1.00 87.00 81 ILE A C 1
ATOM 646 O O . ILE A 1 81 ? -5.462 -4.032 10.602 1.00 87.00 81 ILE A O 1
ATOM 650 N N . ASN A 1 82 ? -3.822 -5.365 9.861 1.00 86.44 82 ASN A N 1
ATOM 651 C CA . ASN A 1 82 ? -3.751 -6.154 11.083 1.00 86.44 82 ASN A CA 1
ATOM 652 C C . ASN A 1 82 ? -3.244 -5.379 12.306 1.00 86.44 82 ASN A C 1
ATOM 654 O O . ASN A 1 82 ? -3.517 -5.822 13.422 1.00 86.44 82 ASN A O 1
ATOM 658 N N . THR A 1 83 ? -2.538 -4.263 12.110 1.00 86.00 83 THR A N 1
ATOM 659 C CA . THR A 1 83 ? -2.073 -3.380 13.194 1.00 86.00 83 THR A CA 1
ATOM 660 C C . THR A 1 83 ? -3.041 -2.250 13.533 1.00 86.00 83 THR A C 1
ATOM 662 O O . THR A 1 83 ? -2.869 -1.606 14.568 1.00 86.00 83 THR A O 1
ATOM 665 N N . ILE A 1 84 ? -4.049 -1.999 12.690 1.00 84.69 84 ILE A N 1
ATOM 666 C CA . ILE A 1 84 ? -5.004 -0.912 12.907 1.00 84.69 84 ILE A CA 1
ATOM 667 C C . ILE A 1 84 ? -6.030 -1.340 13.976 1.00 84.69 84 ILE A C 1
ATOM 669 O O . ILE A 1 84 ? -6.644 -2.401 13.838 1.00 84.69 84 ILE A O 1
ATOM 673 N N . PRO A 1 85 ? -6.246 -0.529 15.029 1.00 83.38 85 PRO A N 1
ATOM 674 C CA . PRO A 1 85 ? -7.267 -0.783 16.043 1.00 83.38 85 PRO A CA 1
ATOM 675 C C . PRO A 1 85 ? -8.688 -0.910 15.470 1.00 83.38 85 PRO A C 1
ATOM 677 O O . PRO A 1 85 ? -9.025 -0.312 14.448 1.00 83.38 85 PRO A O 1
ATOM 680 N N . THR A 1 86 ? -9.562 -1.645 16.157 1.00 83.38 86 THR A N 1
ATOM 681 C CA . THR A 1 86 ? -10.956 -1.879 15.721 1.00 83.38 86 THR A CA 1
ATOM 682 C C . THR A 1 86 ? -11.846 -0.637 15.822 1.00 83.38 86 THR A C 1
ATOM 684 O O . THR A 1 86 ? -12.865 -0.529 15.145 1.00 83.38 86 THR A O 1
ATOM 687 N N . ASN A 1 87 ? -11.463 0.352 16.633 1.00 82.69 87 ASN A N 1
ATOM 688 C CA . ASN A 1 87 ? -12.180 1.623 16.745 1.00 82.69 87 ASN A CA 1
ATOM 689 C C . ASN A 1 87 ? -11.891 2.597 15.589 1.00 82.69 87 ASN A C 1
ATOM 691 O O . ASN A 1 87 ? -12.456 3.691 15.578 1.00 82.69 87 ASN A O 1
ATOM 695 N N . VAL A 1 88 ? -11.040 2.213 14.634 1.00 84.69 88 VAL A N 1
ATOM 696 C CA . VAL A 1 88 ? -10.703 3.011 13.455 1.00 84.69 88 VAL A CA 1
ATOM 697 C C . VAL A 1 88 ? -11.512 2.527 12.251 1.00 84.69 88 VAL A C 1
ATOM 699 O O . VAL A 1 88 ? -11.555 1.337 11.943 1.00 84.69 88 VAL A O 1
ATOM 702 N N . SER A 1 89 ? -12.160 3.452 11.553 1.00 85.81 89 SER A N 1
ATOM 703 C CA . SER A 1 89 ? -12.805 3.211 10.269 1.00 85.81 89 SER A CA 1
ATOM 704 C C . SER A 1 89 ? -11.775 3.218 9.147 1.00 85.81 89 SER A C 1
ATOM 706 O O . SER A 1 89 ? -10.905 4.087 9.102 1.00 85.81 89 SER A O 1
ATOM 708 N N . ILE A 1 90 ? -11.883 2.271 8.222 1.00 86.75 90 ILE A N 1
ATOM 709 C CA . ILE A 1 90 ? -10.938 2.113 7.117 1.00 86.75 90 ILE A CA 1
ATOM 710 C C . ILE A 1 90 ? -11.720 2.151 5.804 1.00 86.75 90 ILE A C 1
ATOM 712 O O . ILE A 1 90 ? -12.706 1.434 5.654 1.00 86.75 90 ILE A O 1
ATOM 716 N N . GLY A 1 91 ? -11.280 2.982 4.862 1.00 88.75 91 GLY A N 1
ATOM 717 C CA . GLY A 1 91 ? -11.703 2.955 3.461 1.00 88.75 91 GLY A CA 1
ATOM 718 C C . GLY A 1 91 ? -10.557 2.501 2.556 1.00 88.75 91 GLY A C 1
ATOM 719 O O . GLY A 1 91 ? -9.385 2.702 2.884 1.00 88.75 91 GLY A O 1
ATOM 720 N N . LEU A 1 92 ? -10.883 1.902 1.409 1.00 89.06 92 LEU A N 1
ATOM 721 C CA . LEU A 1 92 ? -9.905 1.51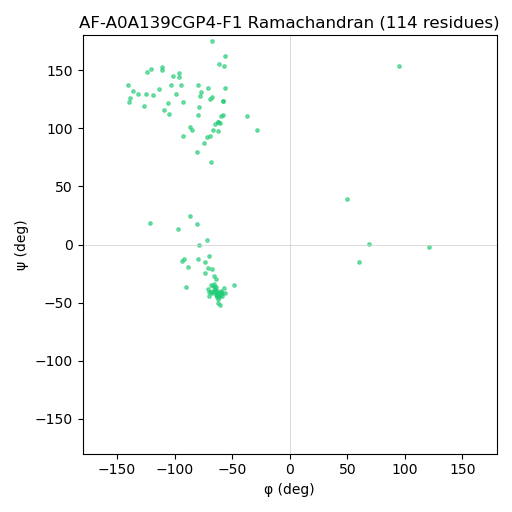1 0.388 1.00 89.06 92 LEU A CA 1
ATOM 722 C C . LEU A 1 92 ? -10.302 2.092 -0.965 1.00 89.06 92 LEU A C 1
ATOM 724 O O . LEU A 1 92 ? -11.332 1.729 -1.534 1.00 89.06 92 LEU A O 1
ATOM 728 N N . ARG A 1 93 ? -9.427 2.922 -1.522 1.00 89.12 93 ARG A N 1
ATOM 729 C CA . ARG A 1 93 ? -9.526 3.447 -2.881 1.00 89.12 93 ARG A CA 1
ATOM 730 C C . ARG A 1 93 ? -8.388 2.895 -3.715 1.00 89.12 93 ARG A C 1
ATOM 732 O O . ARG A 1 93 ? -7.239 2.932 -3.294 1.00 89.12 93 ARG A O 1
ATOM 739 N N . THR A 1 94 ? -8.679 2.427 -4.916 1.00 89.00 94 THR A N 1
ATOM 740 C CA . THR A 1 94 ? -7.643 2.105 -5.897 1.00 89.00 94 THR A CA 1
ATOM 741 C C . THR A 1 94 ? -7.437 3.264 -6.855 1.00 89.00 94 THR A C 1
ATOM 743 O O . THR A 1 94 ? -8.408 3.926 -7.233 1.00 89.00 94 THR A O 1
ATOM 746 N N . ILE A 1 95 ? -6.193 3.485 -7.272 1.00 88.81 95 ILE A N 1
ATOM 747 C CA . ILE A 1 95 ? -5.847 4.442 -8.328 1.00 88.81 95 ILE A CA 1
ATOM 748 C C . ILE A 1 95 ? -5.153 3.722 -9.467 1.00 88.81 95 ILE A C 1
ATOM 750 O O . ILE A 1 95 ? -4.430 2.756 -9.254 1.00 88.81 95 ILE A O 1
ATOM 754 N N . GLY A 1 96 ? -5.306 4.254 -10.665 1.00 78.62 96 GLY A N 1
ATOM 755 C CA . GLY A 1 96 ? -4.707 3.702 -11.859 1.00 78.62 96 GLY A CA 1
ATOM 756 C C . GLY A 1 96 ? -5.659 2.775 -12.596 1.00 78.62 96 GLY A C 1
ATOM 757 O O . GLY A 1 96 ? -6.581 2.177 -12.049 1.00 78.62 96 GLY A O 1
ATOM 758 N N . SER A 1 97 ? -5.405 2.688 -13.891 1.00 67.56 97 SER A N 1
ATOM 759 C CA . SER A 1 97 ? -6.178 1.886 -14.817 1.00 67.56 97 SER A CA 1
ATOM 760 C C . SER A 1 97 ? -5.418 0.607 -15.153 1.00 67.56 97 SER A C 1
ATOM 762 O O . SER A 1 97 ? -4.212 0.630 -15.439 1.00 67.56 97 SER A O 1
ATOM 764 N N . GLN A 1 98 ? -6.134 -0.517 -15.179 1.00 63.50 98 GLN A N 1
ATOM 765 C CA . GLN A 1 98 ? -5.672 -1.675 -15.928 1.00 63.50 98 GLN A CA 1
ATOM 766 C C . GLN A 1 98 ? -5.733 -1.306 -17.412 1.00 63.50 98 GLN A C 1
ATOM 768 O O . GLN A 1 98 ? -6.769 -0.853 -17.882 1.00 63.50 98 GLN A O 1
ATOM 773 N N . LYS A 1 99 ? -4.614 -1.476 -18.126 1.00 55.75 99 LYS A N 1
ATOM 774 C CA . LYS A 1 99 ? -4.413 -1.120 -19.542 1.00 55.75 99 LYS A CA 1
ATOM 775 C C . LYS A 1 99 ? -5.726 -1.168 -20.359 1.00 55.75 99 LYS A C 1
ATOM 777 O O . LYS A 1 99 ? -6.131 -2.247 -20.779 1.00 55.75 99 LYS A O 1
ATOM 782 N N . GLY A 1 100 ? -6.368 -0.011 -20.568 1.00 53.16 100 GLY A N 1
ATOM 783 C CA . GLY A 1 100 ? -7.623 0.110 -21.327 1.00 53.16 100 GLY A CA 1
ATOM 784 C C . GLY A 1 100 ? -8.844 0.695 -20.596 1.00 53.16 100 GLY A C 1
ATOM 785 O O . GLY A 1 100 ? -9.866 0.852 -21.258 1.00 53.16 100 GLY A O 1
ATOM 786 N N . SER A 1 101 ? -8.786 1.048 -19.302 1.00 55.56 101 SER A N 1
ATOM 787 C CA . SER A 1 101 ? -9.883 1.790 -18.638 1.00 55.56 101 SER A CA 1
ATOM 788 C C . SER A 1 101 ? -9.632 3.306 -18.596 1.00 55.56 101 SER A C 1
ATOM 790 O O . SER A 1 101 ? -8.496 3.764 -18.495 1.00 55.56 101 SER A O 1
ATOM 792 N N . THR A 1 102 ? -10.699 4.099 -18.672 1.00 58.12 102 THR A N 1
ATOM 793 C CA . THR A 1 102 ? -10.652 5.568 -18.539 1.00 58.12 102 THR A CA 1
ATOM 794 C C . THR A 1 102 ? -10.773 6.043 -17.093 1.00 58.12 102 THR A C 1
ATOM 796 O O . THR A 1 102 ? -10.363 7.159 -16.789 1.00 58.12 102 THR A O 1
ATOM 799 N N . ASP A 1 103 ? -11.292 5.199 -16.197 1.00 59.56 103 ASP A N 1
ATOM 800 C CA . ASP A 1 103 ? -11.389 5.515 -14.774 1.00 59.56 103 ASP A CA 1
ATOM 801 C C . ASP A 1 103 ? -10.044 5.325 -14.078 1.00 59.56 103 ASP A C 1
ATOM 803 O O . ASP A 1 103 ? -9.475 4.231 -14.046 1.00 59.56 103 ASP A O 1
ATOM 807 N N . LEU A 1 104 ? -9.542 6.431 -13.528 1.00 67.69 104 LEU A N 1
ATOM 808 C CA . LEU A 1 104 ? -8.257 6.521 -12.838 1.00 67.69 104 LEU A CA 1
ATOM 809 C C . LEU A 1 104 ? -8.381 6.315 -11.327 1.00 67.69 104 LEU A C 1
ATOM 811 O O . LEU A 1 104 ? -7.362 6.131 -10.667 1.00 67.69 104 LEU A O 1
ATOM 815 N N . THR A 1 105 ? -9.589 6.365 -10.768 1.00 73.62 105 THR A N 1
ATOM 816 C CA . THR A 1 105 ? -9.842 6.143 -9.343 1.00 73.62 105 THR A CA 1
ATOM 817 C C . THR A 1 105 ? -11.120 5.339 -9.158 1.00 73.62 105 THR A C 1
ATOM 819 O O . THR A 1 105 ? -12.121 5.578 -9.824 1.00 73.62 105 THR A O 1
ATOM 822 N N . ASN A 1 106 ? -11.087 4.372 -8.244 1.00 75.19 106 ASN A N 1
ATOM 823 C CA . ASN A 1 106 ? -12.254 3.569 -7.898 1.00 75.19 106 ASN A CA 1
ATOM 824 C C . ASN A 1 106 ? -12.296 3.357 -6.382 1.00 75.19 106 ASN A C 1
ATOM 826 O O . ASN A 1 106 ? -11.299 2.939 -5.789 1.00 75.19 106 ASN A O 1
ATOM 830 N N . LEU A 1 107 ? -13.420 3.691 -5.747 1.00 73.19 107 LEU A N 1
ATOM 831 C CA . LEU A 1 107 ? -13.636 3.407 -4.331 1.00 73.19 107 LEU A CA 1
ATOM 832 C C . LEU A 1 107 ? -14.044 1.939 -4.211 1.00 73.19 107 LEU A C 1
ATOM 834 O O . LEU A 1 107 ? -15.103 1.543 -4.683 1.00 73.19 107 LEU A O 1
ATOM 838 N N . VAL A 1 108 ? -13.164 1.126 -3.634 1.00 75.75 108 VAL A N 1
ATOM 839 C CA . VAL A 1 108 ? -13.350 -0.329 -3.551 1.00 75.75 108 VAL A CA 1
ATOM 840 C C . VAL A 1 108 ? -14.095 -0.707 -2.278 1.00 75.75 108 VAL A C 1
ATOM 842 O O . VAL A 1 108 ? -14.898 -1.636 -2.287 1.00 75.75 108 VAL A O 1
ATOM 845 N N . VAL A 1 109 ? -13.823 0.006 -1.184 1.00 77.56 109 VAL A N 1
ATOM 846 C CA . VAL A 1 109 ? -14.481 -0.189 0.110 1.00 77.56 109 VAL A CA 1
ATOM 847 C C . VAL A 1 109 ? -14.746 1.179 0.724 1.00 77.56 109 VAL A C 1
ATOM 849 O O . VAL A 1 109 ? -13.807 1.953 0.927 1.00 77.56 109 VAL A O 1
ATOM 852 N N . ASP A 1 110 ? -16.015 1.461 1.018 1.00 76.12 110 ASP A N 1
ATOM 853 C CA . ASP A 1 110 ? -16.421 2.652 1.763 1.00 76.12 110 ASP A CA 1
ATOM 854 C C . ASP A 1 110 ? -15.810 2.660 3.165 1.00 76.12 110 ASP A C 1
ATOM 856 O O . ASP A 1 110 ? -15.492 1.615 3.733 1.00 76.12 110 ASP A O 1
ATOM 860 N N . ILE A 1 111 ? -15.673 3.851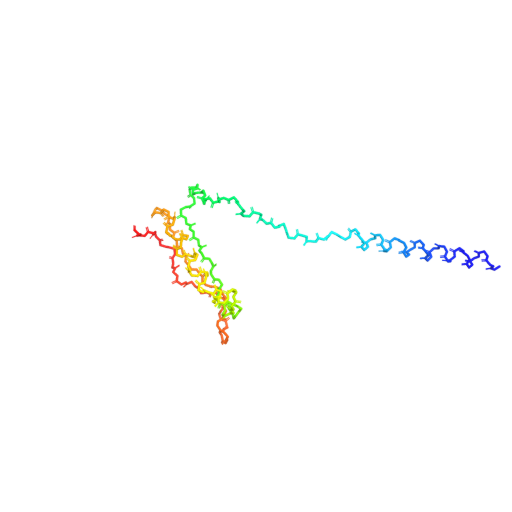 3.747 1.00 71.50 111 ILE A N 1
ATOM 861 C CA . ILE A 1 111 ? -15.188 3.997 5.119 1.00 71.50 111 ILE A CA 1
ATOM 862 C C . ILE A 1 111 ? -16.173 3.293 6.061 1.00 71.50 111 ILE A C 1
ATOM 864 O O . ILE A 1 111 ? -17.262 3.795 6.338 1.00 71.50 111 ILE A O 1
ATOM 868 N N . ALA A 1 112 ? -15.769 2.132 6.569 1.00 64.62 112 ALA A N 1
ATOM 869 C CA . ALA A 1 112 ? -16.521 1.342 7.534 1.00 64.62 112 ALA A CA 1
ATOM 870 C C . ALA A 1 112 ? -15.659 1.089 8.771 1.00 64.62 112 ALA A C 1
ATOM 872 O O . ALA A 1 112 ? -14.433 0.994 8.674 1.00 64.62 112 ALA A O 1
ATOM 873 N N . LYS A 1 113 ? -16.290 0.982 9.947 1.00 61.03 113 LYS A N 1
ATOM 874 C CA . LYS A 1 113 ? -15.583 0.586 11.172 1.00 61.03 113 LYS A CA 1
ATOM 875 C C . LYS A 1 113 ? -14.900 -0.762 10.956 1.00 61.03 113 LYS A C 1
ATOM 877 O O . LYS A 1 113 ? -15.503 -1.683 10.402 1.00 61.03 113 LYS A O 1
ATOM 882 N N . ASN A 1 114 ? -13.643 -0.862 11.381 1.00 65.12 114 ASN A N 1
ATOM 883 C CA . ASN A 1 114 ? -12.889 -2.103 11.319 1.00 65.12 114 ASN A CA 1
ATOM 884 C C . ASN A 1 114 ? -13.511 -3.140 12.271 1.00 65.12 114 ASN A C 1
ATOM 886 O O . ASN A 1 114 ? -13.264 -3.125 13.474 1.00 65.12 114 ASN A O 1
ATOM 890 N N . ASN A 1 115 ? -14.322 -4.041 11.716 1.00 54.72 115 ASN A N 1
ATOM 891 C CA . ASN A 1 115 ? -15.052 -5.071 12.460 1.00 54.72 115 ASN A CA 1
ATOM 892 C C . ASN A 1 115 ? -14.233 -6.360 12.674 1.00 54.72 115 ASN A C 1
ATOM 894 O O . ASN A 1 115 ? -14.823 -7.437 12.770 1.00 54.72 115 ASN A O 1
ATOM 898 N N . LYS A 1 116 ? -12.897 -6.273 12.661 1.00 55.75 116 LYS A N 1
ATOM 899 C CA . LYS A 1 116 ? -12.022 -7.410 12.972 1.00 55.75 116 LYS A CA 1
ATOM 900 C C . LYS A 1 116 ? -12.290 -7.968 14.371 1.00 55.75 116 LYS A C 1
ATOM 902 O O . LYS A 1 116 ? -12.542 -7.159 15.292 1.00 55.75 116 LYS A O 1
#